Protein AF-A0AAE1GKS2-F1 (afdb_monomer_lite)

InterPro domains:
  IPR011010 DNA breaking-rejoining enzyme, catalytic core [SSF56349] (12-100)
  IPR013762 Integrase-like, catalytic domain superfamily [G3DSA:1.10.443.10] (2-102)

Sequence (140 aa):
MEISTPSAQSTPLLHTWRRREGLLRDHLFYNSRSGNPLFPRSIARLLCRVIENGDPGHAPRAHSVRGVAASLAFLRTHSVERVRDLGVWASTSSFRTRYLFHSLSPTPCVAMGTPPPIPQGPRGRHMGGRGRPKRKGRVI

Organism: Petrolisthes cinctipes (NCBI:txid88211)

Radius of gyration: 27.06 Å; chains: 1; bounding box: 82×92×39 Å

Secondary structure (DSSP, 8-state):
------------TTSTTS--TT--TT-S-B-TTT-PBPPHHHHHHHHHHHHHHHSTT----HHHHHHHHHHHHHHHH--HHHHHHHTT-S-HHHHIIIIITTSSS------TTPPPPP--------------PPPP----

Structure (mmCIF, N/CA/C/O backbone):
data_AF-A0AAE1GKS2-F1
#
_entry.id   AF-A0AAE1GKS2-F1
#
loop_
_atom_site.group_PDB
_atom_site.id
_atom_site.type_symbol
_atom_site.label_atom_id
_atom_site.label_alt_id
_atom_site.label_comp_id
_atom_site.label_asym_id
_atom_site.label_entity_id
_atom_site.label_seq_id
_atom_site.pdbx_PDB_ins_code
_atom_site.Cartn_x
_atom_site.Cartn_y
_atom_site.Cartn_z
_atom_site.occupancy
_atom_site.B_iso_or_equiv
_atom_site.auth_seq_id
_atom_site.auth_comp_id
_atom_site.auth_asym_id
_atom_site.auth_atom_id
_atom_site.pdbx_PDB_model_num
ATOM 1 N N . MET A 1 1 ? 0.940 -53.480 -0.145 1.00 57.91 1 MET A N 1
ATOM 2 C CA . MET A 1 1 ? 0.857 -52.338 -1.080 1.00 57.91 1 MET A CA 1
ATOM 3 C C . MET A 1 1 ? 0.923 -51.075 -0.244 1.00 57.91 1 MET A C 1
ATOM 5 O O . MET A 1 1 ? -0.080 -50.691 0.337 1.00 57.91 1 MET A O 1
ATOM 9 N N . GLU A 1 2 ? 2.116 -50.509 -0.087 1.00 49.53 2 GLU A N 1
ATOM 10 C CA . GLU A 1 2 ? 2.313 -49.252 0.639 1.00 49.53 2 GLU A CA 1
ATOM 11 C C . GLU A 1 2 ? 2.160 -48.087 -0.338 1.00 49.53 2 GLU A C 1
ATOM 13 O O . GLU A 1 2 ? 2.802 -48.052 -1.387 1.00 49.53 2 GLU A O 1
ATOM 18 N N . ILE A 1 3 ? 1.262 -47.159 -0.017 1.00 67.56 3 ILE A N 1
ATOM 19 C CA . ILE A 1 3 ? 1.005 -45.966 -0.820 1.00 67.56 3 ILE A CA 1
ATOM 20 C C . ILE A 1 3 ? 1.936 -44.875 -0.287 1.00 67.56 3 ILE A C 1
ATOM 22 O O . ILE A 1 3 ? 1.645 -44.245 0.727 1.00 67.56 3 ILE A O 1
ATOM 26 N N . SER A 1 4 ? 3.081 -44.678 -0.942 1.00 63.19 4 SER A N 1
ATOM 27 C CA . SER A 1 4 ? 3.986 -43.567 -0.637 1.00 63.19 4 SER A CA 1
ATOM 28 C C . SER A 1 4 ? 3.366 -42.243 -1.084 1.00 63.19 4 SER A C 1
ATOM 30 O O . SER A 1 4 ? 3.233 -41.970 -2.276 1.00 63.19 4 SER A O 1
ATOM 32 N N . THR A 1 5 ? 3.000 -41.401 -0.123 1.00 66.31 5 THR A N 1
ATOM 33 C CA . THR A 1 5 ? 2.555 -40.027 -0.365 1.00 66.31 5 THR A CA 1
ATOM 34 C C . THR A 1 5 ? 3.760 -39.146 -0.720 1.00 66.31 5 THR A C 1
ATOM 36 O O . THR A 1 5 ? 4.710 -39.078 0.065 1.00 66.31 5 THR A O 1
ATOM 39 N N . PRO A 1 6 ? 3.766 -38.444 -1.869 1.00 65.56 6 PRO A N 1
ATOM 40 C CA . PRO A 1 6 ? 4.855 -37.538 -2.208 1.00 65.56 6 PRO A CA 1
ATOM 41 C C . PRO A 1 6 ? 4.840 -36.316 -1.280 1.00 65.56 6 PRO A C 1
ATOM 43 O O . PRO A 1 6 ? 3.864 -35.569 -1.210 1.00 65.56 6 PRO A O 1
ATOM 46 N N . SER A 1 7 ? 5.949 -36.123 -0.566 1.00 70.06 7 SER A N 1
ATOM 47 C CA . SER A 1 7 ? 6.215 -34.947 0.262 1.00 70.06 7 SER A CA 1
ATOM 48 C C . SER A 1 7 ? 6.281 -33.698 -0.621 1.00 70.06 7 SER A C 1
ATOM 50 O O . SER A 1 7 ? 7.191 -33.542 -1.439 1.00 70.06 7 SER A O 1
ATOM 52 N N . ALA A 1 8 ? 5.286 -32.821 -0.480 1.00 64.44 8 ALA A N 1
ATOM 53 C CA . ALA A 1 8 ? 5.222 -31.541 -1.167 1.00 64.44 8 ALA A CA 1
ATOM 54 C C . ALA A 1 8 ? 6.319 -30.616 -0.622 1.00 64.44 8 ALA A C 1
ATOM 56 O O . ALA A 1 8 ? 6.140 -29.923 0.379 1.00 64.44 8 ALA A O 1
ATOM 57 N N . GLN A 1 9 ? 7.475 -30.611 -1.285 1.00 60.50 9 GLN A N 1
ATOM 58 C CA . GLN A 1 9 ? 8.527 -29.639 -1.021 1.00 60.50 9 GLN A CA 1
ATOM 59 C C . GLN A 1 9 ? 8.025 -28.261 -1.458 1.00 60.50 9 GLN A C 1
ATOM 61 O O . GLN A 1 9 ? 8.015 -27.917 -2.639 1.00 60.50 9 GLN A O 1
ATOM 66 N N . SER A 1 10 ? 7.563 -27.475 -0.489 1.00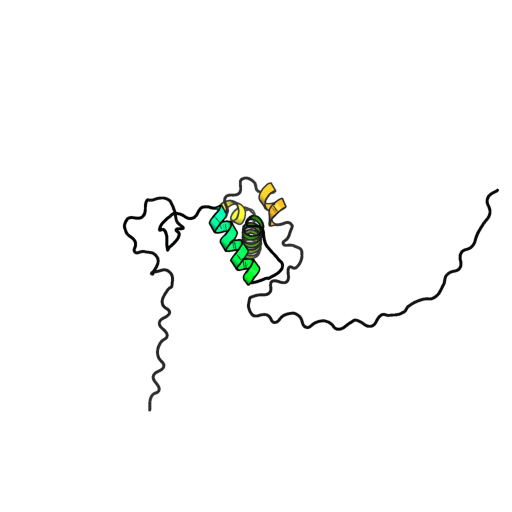 57.25 10 SER A N 1
ATOM 67 C CA . SER A 1 10 ? 7.192 -26.080 -0.678 1.00 57.25 10 SER A CA 1
ATOM 68 C C . SER A 1 10 ? 8.432 -25.289 -1.091 1.00 57.25 10 SER A C 1
ATOM 70 O O . SER A 1 10 ? 9.264 -24.947 -0.252 1.00 57.25 10 SER A O 1
ATOM 72 N N . THR A 1 11 ? 8.580 -25.001 -2.382 1.00 58.12 11 THR A N 1
ATOM 73 C CA . THR A 1 11 ? 9.630 -24.105 -2.875 1.00 58.12 11 THR A CA 1
ATOM 74 C C . THR A 1 11 ? 9.406 -22.693 -2.324 1.00 58.12 11 THR A C 1
ATOM 76 O O . THR A 1 11 ? 8.378 -22.081 -2.630 1.00 58.12 11 THR A O 1
ATOM 79 N N . PRO A 1 12 ? 10.342 -22.130 -1.539 1.00 56.31 12 PRO A N 1
ATOM 80 C CA . PRO A 1 12 ? 10.220 -20.765 -1.055 1.00 56.31 12 PRO A CA 1
ATOM 81 C C . PRO A 1 12 ? 10.429 -19.786 -2.219 1.00 56.31 12 PRO A C 1
ATOM 83 O O . PRO A 1 12 ? 11.539 -19.616 -2.724 1.00 56.31 12 PRO A O 1
ATOM 86 N N . LEU A 1 13 ? 9.355 -19.093 -2.612 1.00 57.75 13 LEU A N 1
ATOM 87 C CA . LEU A 1 13 ? 9.304 -18.078 -3.683 1.00 57.75 13 LEU A CA 1
ATOM 88 C C . LEU A 1 13 ? 10.252 -16.871 -3.482 1.00 57.75 13 LEU A C 1
ATOM 90 O O . LEU A 1 13 ? 10.301 -15.969 -4.315 1.00 57.75 13 LEU A O 1
ATOM 94 N N . LEU A 1 14 ? 11.016 -16.837 -2.389 1.00 52.62 14 LEU A N 1
ATOM 95 C CA . LEU A 1 14 ? 11.952 -15.765 -2.052 1.00 52.62 14 LEU A CA 1
ATOM 96 C C . LEU A 1 14 ? 13.357 -15.942 -2.656 1.00 52.62 14 LEU A C 1
ATOM 98 O O . LEU A 1 14 ? 14.114 -14.974 -2.692 1.00 52.62 14 LEU A O 1
ATOM 102 N N . HIS A 1 15 ? 13.721 -17.126 -3.165 1.00 48.50 15 HIS A N 1
ATOM 103 C CA . HIS A 1 15 ? 15.088 -17.379 -3.652 1.00 48.50 15 HIS A CA 1
ATOM 104 C C . HIS A 1 15 ? 15.324 -17.094 -5.144 1.00 48.50 15 HIS A C 1
ATOM 106 O O . HIS A 1 15 ? 16.477 -16.983 -5.558 1.00 48.50 15 HIS A O 1
ATOM 112 N N . THR A 1 16 ? 14.283 -16.901 -5.958 1.00 51.44 16 THR A N 1
ATOM 113 C CA . THR A 1 16 ? 14.444 -16.656 -7.406 1.00 51.44 16 THR A CA 1
ATOM 114 C C . THR A 1 16 ? 14.769 -15.204 -7.769 1.00 51.44 16 THR A C 1
ATOM 116 O O . THR A 1 16 ? 15.138 -14.928 -8.907 1.00 51.44 16 THR A O 1
ATOM 119 N N . TRP A 1 17 ? 14.713 -14.270 -6.816 1.00 54.16 17 TRP A N 1
ATOM 120 C CA . TRP A 1 17 ? 14.989 -12.848 -7.073 1.00 54.16 17 TRP A CA 1
ATOM 121 C C . TRP A 1 17 ? 16.452 -12.440 -6.849 1.00 54.16 17 TRP A C 1
ATOM 123 O O . TRP A 1 17 ? 16.842 -11.330 -7.205 1.00 54.16 17 TRP A O 1
ATOM 133 N N . ARG A 1 18 ? 17.290 -13.323 -6.288 1.00 54.47 18 ARG A N 1
ATOM 134 C CA . ARG A 1 18 ? 18.666 -13.005 -5.865 1.00 54.47 18 ARG A CA 1
ATOM 135 C C . ARG A 1 18 ? 19.735 -13.581 -6.803 1.00 54.47 18 ARG A C 1
ATOM 137 O O . ARG A 1 18 ? 20.677 -14.221 -6.348 1.00 54.47 18 ARG A O 1
ATOM 144 N N . ARG A 1 19 ? 19.603 -13.384 -8.119 1.00 52.69 19 ARG A N 1
ATOM 145 C CA . ARG A 1 19 ? 20.707 -13.673 -9.055 1.00 52.69 19 ARG A CA 1
ATOM 146 C C . ARG A 1 19 ? 20.643 -12.829 -10.332 1.00 52.69 19 ARG A C 1
ATOM 148 O O . ARG A 1 19 ? 20.408 -13.332 -11.423 1.00 52.69 19 ARG A O 1
ATOM 155 N N . ARG A 1 20 ? 20.856 -11.520 -10.186 1.00 55.12 20 ARG A N 1
ATOM 156 C CA . ARG A 1 20 ? 21.417 -10.665 -11.246 1.00 55.12 20 ARG A CA 1
ATOM 157 C C . ARG A 1 20 ? 22.502 -9.805 -10.612 1.00 55.12 20 ARG A C 1
ATOM 159 O O . ARG A 1 20 ? 22.244 -8.713 -10.116 1.00 55.12 20 ARG A O 1
ATOM 166 N N . GLU A 1 21 ? 23.696 -10.376 -10.544 1.00 54.84 21 GLU A N 1
ATOM 167 C CA . GLU A 1 21 ? 24.913 -9.673 -10.154 1.00 54.84 21 GLU A CA 1
ATOM 168 C C . GLU A 1 21 ? 25.175 -8.570 -11.189 1.00 54.84 21 GLU A C 1
ATOM 170 O O . GLU A 1 21 ? 25.273 -8.848 -12.381 1.00 54.84 21 GLU A O 1
ATOM 175 N N . GLY A 1 22 ? 25.195 -7.312 -10.740 1.00 54.78 22 GLY A N 1
ATOM 176 C CA . GLY A 1 22 ? 25.552 -6.155 -11.572 1.00 54.78 22 GLY A CA 1
ATOM 177 C C . GLY A 1 22 ? 24.513 -5.033 -11.679 1.00 54.78 22 GLY A C 1
ATOM 178 O O . GLY A 1 22 ? 24.799 -4.024 -12.317 1.00 54.78 22 GLY A O 1
ATOM 179 N N . LEU A 1 23 ? 23.327 -5.144 -11.067 1.00 55.00 23 LEU A N 1
ATOM 180 C CA . LEU A 1 23 ? 22.350 -4.046 -11.094 1.00 55.00 23 LEU A CA 1
ATOM 181 C C . LEU A 1 23 ? 22.785 -2.901 -10.172 1.00 55.00 23 LEU A C 1
ATOM 183 O O . LEU A 1 23 ? 22.982 -3.096 -8.972 1.00 55.00 23 LEU A O 1
ATOM 187 N N . LEU A 1 24 ? 22.944 -1.719 -10.777 1.00 54.88 24 LEU A N 1
ATOM 188 C CA . LEU A 1 24 ? 23.268 -0.454 -10.127 1.00 54.88 24 LEU A CA 1
ATOM 189 C C . LEU A 1 24 ? 22.507 -0.299 -8.809 1.00 54.88 24 LEU A C 1
ATOM 191 O O . LEU A 1 24 ? 21.276 -0.338 -8.762 1.00 54.88 24 LEU A O 1
ATOM 195 N N . ARG A 1 25 ? 23.316 -0.150 -7.763 1.00 61.25 25 ARG A N 1
ATOM 196 C CA . ARG A 1 25 ? 22.958 -0.020 -6.357 1.00 61.25 25 ARG A CA 1
ATOM 197 C C . ARG A 1 25 ? 21.921 1.100 -6.193 1.00 61.25 25 ARG A C 1
ATOM 199 O O . ARG A 1 25 ? 22.060 2.140 -6.823 1.00 61.25 25 ARG A O 1
ATOM 206 N N . ASP A 1 26 ? 20.901 0.828 -5.376 1.00 74.69 26 ASP A N 1
ATOM 207 C CA . ASP A 1 26 ? 19.947 1.774 -4.750 1.00 74.69 26 ASP A CA 1
ATOM 208 C C . ASP A 1 26 ? 18.472 1.667 -5.178 1.00 74.69 26 ASP A C 1
ATOM 210 O O . ASP A 1 26 ? 17.609 2.311 -4.574 1.00 74.69 26 ASP A O 1
ATOM 214 N N . HIS A 1 27 ? 18.114 0.795 -6.127 1.00 74.19 27 HIS A N 1
ATOM 215 C CA . HIS A 1 27 ? 16.705 0.538 -6.451 1.00 74.19 27 HIS A CA 1
ATOM 216 C C . HIS A 1 27 ? 16.298 -0.911 -6.167 1.00 74.19 27 HIS A C 1
ATOM 218 O O . HIS A 1 27 ? 16.978 -1.855 -6.538 1.00 74.19 27 HIS A O 1
ATOM 224 N N . LEU A 1 28 ? 15.166 -1.097 -5.481 1.00 81.94 28 LEU A N 1
ATOM 225 C CA . LEU A 1 28 ? 14.642 -2.427 -5.137 1.00 81.94 28 LEU A CA 1
ATOM 226 C C . LEU A 1 28 ? 13.715 -2.996 -6.226 1.00 81.94 28 LEU A C 1
ATOM 228 O O . LEU A 1 28 ? 13.541 -4.206 -6.332 1.00 81.94 28 LEU A O 1
ATOM 232 N N . PHE A 1 29 ? 13.107 -2.125 -7.035 1.00 86.38 29 PHE A N 1
ATOM 233 C CA . PHE A 1 29 ? 12.075 -2.491 -8.003 1.00 86.38 29 PHE A CA 1
ATOM 234 C C . PHE A 1 29 ? 12.502 -2.123 -9.423 1.00 86.38 29 PHE A C 1
ATOM 236 O O . PHE A 1 29 ? 12.761 -0.953 -9.705 1.00 86.38 29 PHE A O 1
ATOM 243 N N . TYR A 1 30 ? 12.496 -3.102 -10.330 1.00 89.44 30 TYR A N 1
ATOM 244 C CA . TYR A 1 30 ? 12.865 -2.926 -11.737 1.00 89.44 30 TYR A CA 1
ATOM 245 C C . TYR A 1 30 ? 11.806 -3.508 -12.669 1.00 89.44 30 TYR A C 1
ATOM 247 O O . TYR A 1 30 ? 11.101 -4.464 -12.341 1.00 89.44 30 TYR A O 1
ATOM 255 N N . ASN A 1 31 ? 11.707 -2.937 -13.864 1.00 88.25 31 ASN A N 1
ATOM 256 C CA . ASN A 1 31 ? 10.949 -3.517 -14.958 1.00 88.25 31 ASN A CA 1
ATOM 257 C C . ASN A 1 31 ? 11.734 -4.704 -15.535 1.00 88.25 31 ASN A C 1
ATOM 259 O O . ASN A 1 31 ? 12.860 -4.541 -15.995 1.00 88.25 31 ASN A O 1
ATOM 263 N N . SER A 1 32 ? 11.138 -5.895 -15.546 1.00 86.62 32 SER A N 1
ATOM 264 C CA . SER A 1 32 ? 11.817 -7.115 -16.001 1.00 86.62 32 SER A CA 1
ATOM 265 C C . SER A 1 32 ? 12.157 -7.126 -17.494 1.00 86.62 32 SER A C 1
ATOM 267 O O . SER A 1 32 ? 13.114 -7.796 -17.878 1.00 86.62 32 SER A O 1
ATOM 269 N N . ARG A 1 33 ? 11.397 -6.395 -18.323 1.00 89.25 33 ARG A N 1
ATOM 270 C CA . ARG A 1 33 ? 11.608 -6.311 -19.775 1.00 89.25 33 ARG A CA 1
ATOM 271 C C . ARG A 1 33 ? 12.688 -5.300 -20.135 1.00 89.25 33 ARG A C 1
ATOM 273 O O . ARG A 1 33 ? 13.553 -5.615 -20.936 1.00 89.25 33 ARG A O 1
ATOM 280 N N . SER A 1 34 ? 12.628 -4.096 -19.565 1.00 90.19 34 SER A N 1
ATOM 281 C CA . SER A 1 34 ? 13.575 -3.025 -19.904 1.00 90.19 34 SER A CA 1
ATOM 282 C C . SER A 1 34 ? 14.803 -2.962 -18.998 1.00 90.19 34 SER A C 1
ATOM 284 O O . SER A 1 34 ? 15.744 -2.254 -19.324 1.00 90.19 34 SER A O 1
ATOM 286 N N . GLY A 1 35 ? 14.794 -3.636 -17.843 1.00 87.81 35 GLY A N 1
ATOM 287 C CA . GLY A 1 35 ? 15.854 -3.538 -16.832 1.00 87.81 35 GLY A CA 1
ATOM 288 C C . GLY A 1 35 ? 15.875 -2.211 -16.062 1.00 87.81 35 GLY A C 1
ATOM 289 O O . GLY A 1 35 ? 16.636 -2.076 -15.110 1.00 87.81 35 GLY A O 1
ATOM 290 N N . ASN A 1 36 ? 15.026 -1.246 -16.427 1.00 89.56 36 ASN A N 1
ATOM 291 C CA . ASN A 1 36 ? 15.007 0.082 -15.814 1.00 89.56 36 ASN A CA 1
ATOM 292 C C . ASN A 1 36 ? 14.322 0.068 -14.437 1.00 89.56 36 ASN A C 1
ATOM 294 O O . ASN A 1 36 ? 13.354 -0.680 -14.247 1.00 89.56 36 ASN A O 1
ATOM 298 N N . PRO A 1 37 ? 14.758 0.915 -13.487 1.00 91.06 37 PRO A N 1
ATOM 299 C CA . PRO A 1 37 ? 14.103 1.039 -12.191 1.00 91.06 37 PRO A CA 1
ATOM 300 C C . PRO A 1 37 ? 12.658 1.523 -12.348 1.00 91.06 37 PRO A C 1
ATOM 302 O O . PRO A 1 37 ? 12.322 2.319 -13.230 1.00 91.06 37 PRO A O 1
ATOM 305 N N . LEU A 1 38 ? 11.773 1.033 -11.483 1.00 91.38 38 LEU A N 1
ATOM 306 C CA . LEU A 1 38 ? 10.390 1.485 -11.447 1.00 91.38 38 LEU A CA 1
ATOM 307 C C . LEU A 1 38 ? 10.281 2.793 -10.669 1.00 91.38 38 LEU A C 1
ATOM 309 O O . LEU A 1 38 ? 10.605 2.871 -9.487 1.00 91.38 38 LEU A O 1
ATOM 313 N N . PHE A 1 39 ? 9.722 3.810 -11.319 1.00 89.19 39 PHE A N 1
ATOM 314 C CA . PHE A 1 39 ? 9.388 5.063 -10.655 1.00 89.19 39 PHE A CA 1
ATOM 315 C C . PHE A 1 39 ? 8.243 4.874 -9.643 1.00 89.19 39 PHE A C 1
ATOM 317 O O . PHE A 1 39 ? 7.318 4.094 -9.907 1.00 89.19 39 PHE A O 1
ATOM 324 N N . PRO A 1 40 ? 8.200 5.663 -8.551 1.00 84.94 40 PRO A N 1
ATOM 325 C CA . PRO A 1 40 ? 7.120 5.608 -7.561 1.00 84.94 40 PRO A CA 1
ATOM 326 C C . PRO A 1 40 ? 5.715 5.709 -8.173 1.00 84.94 40 PRO A C 1
ATOM 328 O O . PRO A 1 40 ? 4.795 5.002 -7.764 1.00 84.94 40 PRO A O 1
ATOM 331 N N . ARG A 1 41 ? 5.548 6.536 -9.217 1.00 86.50 41 ARG A N 1
ATOM 332 C CA . ARG A 1 41 ? 4.274 6.679 -9.942 1.00 86.50 41 ARG A CA 1
ATOM 333 C C . ARG A 1 41 ? 3.851 5.389 -10.652 1.00 86.50 41 ARG A C 1
ATOM 335 O O . ARG A 1 41 ? 2.657 5.108 -10.720 1.00 86.50 41 ARG A O 1
ATOM 342 N N . SER A 1 42 ? 4.797 4.613 -11.174 1.00 89.25 42 SER A N 1
ATOM 343 C CA . SER A 1 42 ? 4.523 3.329 -11.831 1.00 89.25 42 SER A CA 1
ATOM 344 C C . SER A 1 42 ? 4.106 2.273 -10.814 1.00 89.25 42 SER A C 1
ATOM 346 O O . SER A 1 42 ? 3.111 1.587 -11.030 1.00 89.25 42 SER A O 1
ATOM 348 N N . ILE A 1 43 ? 4.802 2.207 -9.675 1.00 89.00 43 ILE A N 1
ATOM 349 C CA . ILE A 1 43 ? 4.461 1.303 -8.567 1.00 89.00 43 ILE A CA 1
ATOM 350 C C . ILE A 1 43 ? 3.056 1.617 -8.041 1.00 89.00 43 ILE A C 1
ATOM 352 O O . ILE A 1 43 ? 2.222 0.723 -7.933 1.00 89.00 43 ILE A O 1
ATOM 356 N N . ALA A 1 44 ? 2.757 2.896 -7.802 1.00 85.19 44 ALA A N 1
ATOM 357 C CA . ALA A 1 44 ? 1.434 3.345 -7.378 1.00 85.19 44 ALA A CA 1
ATOM 358 C C . ALA A 1 44 ? 0.326 2.892 -8.343 1.00 85.19 44 ALA A C 1
ATOM 360 O O . ALA A 1 44 ? -0.677 2.340 -7.905 1.00 85.19 44 ALA A O 1
ATOM 361 N N . ARG A 1 45 ? 0.518 3.070 -9.659 1.00 86.25 45 ARG A N 1
ATOM 362 C CA . ARG A 1 45 ? -0.457 2.611 -10.665 1.00 86.25 45 ARG A CA 1
ATOM 363 C C . ARG A 1 45 ? -0.630 1.094 -10.662 1.00 86.25 45 ARG A C 1
ATOM 365 O O . ARG A 1 45 ? -1.753 0.633 -10.829 1.00 86.25 45 ARG A O 1
ATOM 372 N N . LEU A 1 46 ? 0.454 0.332 -10.504 1.00 88.06 46 LEU A N 1
ATOM 373 C CA . LEU A 1 46 ? 0.386 -1.130 -10.435 1.00 88.06 46 LEU A CA 1
ATOM 374 C C . LEU A 1 46 ? -0.429 -1.583 -9.223 1.00 88.06 46 LEU A C 1
ATOM 376 O O . LEU A 1 46 ? -1.330 -2.397 -9.382 1.00 88.06 46 LEU A O 1
ATOM 380 N N . LEU A 1 47 ? -0.179 -0.999 -8.049 1.00 85.31 47 LEU A N 1
ATOM 381 C CA . LEU A 1 47 ? -0.953 -1.286 -6.840 1.00 85.31 47 LEU A CA 1
ATOM 382 C C . LEU A 1 47 ? -2.438 -0.952 -7.020 1.00 85.31 47 LEU A C 1
ATOM 384 O O . LEU A 1 47 ? -3.285 -1.778 -6.700 1.00 85.31 47 LEU A O 1
ATOM 388 N N . CYS A 1 48 ? -2.758 0.217 -7.582 1.00 84.25 48 CYS A N 1
ATOM 389 C CA . CYS A 1 48 ? -4.144 0.590 -7.869 1.00 84.25 48 CYS A CA 1
ATOM 390 C C . CYS A 1 48 ? -4.824 -0.414 -8.810 1.00 84.25 48 CYS A C 1
ATOM 392 O O . CYS A 1 48 ? -5.951 -0.805 -8.546 1.00 84.25 48 CYS A O 1
ATOM 394 N N . ARG A 1 49 ? -4.140 -0.869 -9.871 1.00 86.12 49 ARG A N 1
ATOM 395 C CA . ARG A 1 49 ? -4.685 -1.878 -10.798 1.00 86.12 49 ARG A CA 1
ATOM 396 C C . ARG A 1 49 ? -4.938 -3.219 -10.119 1.00 86.12 49 ARG A C 1
ATOM 398 O O . ARG A 1 49 ? -5.954 -3.840 -10.384 1.00 86.12 49 ARG A O 1
ATOM 405 N N . VAL A 1 50 ? -4.017 -3.671 -9.268 1.00 85.56 50 VAL A N 1
ATOM 406 C CA . VAL A 1 50 ? -4.187 -4.934 -8.533 1.00 85.56 50 VAL A CA 1
ATOM 407 C C . VAL A 1 50 ? -5.409 -4.865 -7.623 1.00 85.56 50 VAL A C 1
ATOM 409 O O . VAL A 1 50 ? -6.162 -5.830 -7.563 1.00 85.56 50 VAL A O 1
ATOM 412 N N . ILE A 1 51 ? -5.625 -3.732 -6.952 1.00 81.56 51 ILE A N 1
ATOM 413 C CA . ILE A 1 51 ? -6.782 -3.570 -6.069 1.00 81.56 51 ILE A CA 1
ATOM 414 C C . ILE A 1 51 ? -8.073 -3.451 -6.873 1.00 81.56 51 ILE A C 1
ATOM 416 O O . ILE A 1 51 ? -9.010 -4.163 -6.555 1.00 81.56 51 ILE A O 1
ATOM 420 N N . GLU A 1 52 ? -8.101 -2.658 -7.946 1.00 83.81 52 GLU A N 1
ATOM 421 C CA . GLU A 1 52 ? -9.265 -2.576 -8.844 1.00 83.81 52 GLU A CA 1
ATOM 422 C C . GLU A 1 52 ? -9.653 -3.954 -9.401 1.00 83.81 52 GLU A C 1
ATOM 424 O O . GLU A 1 52 ? -10.827 -4.277 -9.522 1.00 83.81 52 GLU A O 1
ATOM 429 N N . ASN A 1 53 ? -8.669 -4.805 -9.706 1.00 83.12 53 ASN A N 1
ATOM 430 C CA . ASN A 1 53 ? -8.939 -6.167 -10.158 1.00 83.12 53 ASN A CA 1
ATOM 431 C C . ASN A 1 53 ? -9.521 -7.066 -9.051 1.00 83.12 53 ASN A C 1
ATOM 433 O O . ASN A 1 53 ? -10.216 -8.027 -9.367 1.00 83.12 53 ASN A O 1
ATOM 437 N N . GLY A 1 54 ? -9.196 -6.806 -7.781 1.00 81.06 54 GLY A N 1
ATOM 438 C CA . GLY A 1 54 ? -9.708 -7.563 -6.633 1.00 81.06 54 GLY A CA 1
ATOM 439 C C . GLY A 1 54 ? -11.028 -7.027 -6.067 1.00 81.06 54 GLY A C 1
ATOM 440 O O . GLY A 1 54 ? -11.784 -7.794 -5.479 1.00 81.06 54 GLY A O 1
ATOM 441 N N . ASP A 1 55 ? -11.299 -5.735 -6.250 1.00 78.75 55 ASP A N 1
ATOM 442 C CA . ASP A 1 55 ? -12.488 -5.011 -5.790 1.00 78.75 55 ASP A CA 1
ATOM 443 C C . ASP A 1 55 ? -12.887 -3.952 -6.842 1.00 78.75 55 ASP A C 1
ATOM 445 O O . ASP A 1 55 ? -12.557 -2.765 -6.714 1.00 78.75 55 ASP A O 1
ATOM 449 N N . PRO A 1 56 ? -13.531 -4.381 -7.943 1.00 82.88 56 PRO A N 1
ATOM 450 C CA . PRO A 1 56 ? -13.889 -3.489 -9.038 1.00 82.88 56 PRO A CA 1
ATOM 451 C C . PRO A 1 56 ? -14.904 -2.432 -8.596 1.00 82.88 56 PRO A C 1
ATOM 453 O O . PRO A 1 56 ? -15.880 -2.722 -7.905 1.00 82.88 56 PRO A O 1
ATOM 456 N N . GLY A 1 57 ? -14.698 -1.191 -9.041 1.00 80.25 57 GLY A N 1
ATOM 457 C CA . GLY A 1 57 ? -15.533 -0.042 -8.683 1.00 80.25 57 GLY A CA 1
ATOM 458 C C . GLY A 1 57 ? -15.049 0.730 -7.453 1.00 80.25 57 GLY A C 1
ATOM 459 O O . GLY A 1 57 ? -15.527 1.840 -7.210 1.00 80.25 57 GLY A O 1
ATOM 460 N N . HIS A 1 58 ? -14.055 0.211 -6.730 1.00 71.38 58 HIS A N 1
ATOM 461 C CA . HIS A 1 58 ? -13.392 0.908 -5.634 1.00 71.38 58 HIS A CA 1
ATOM 462 C C . HIS A 1 58 ? -11.933 1.179 -5.987 1.00 71.38 58 HIS A C 1
ATOM 464 O O . HIS A 1 58 ? -11.038 0.534 -5.460 1.00 71.38 58 HIS A O 1
ATOM 470 N N . ALA A 1 59 ? -11.667 2.178 -6.833 1.00 60.69 59 ALA A N 1
ATOM 471 C CA . ALA A 1 59 ? -10.298 2.550 -7.186 1.00 60.69 59 ALA A CA 1
ATOM 472 C C . ALA A 1 59 ? -9.598 3.246 -5.999 1.00 60.69 59 ALA A C 1
ATOM 474 O O . ALA A 1 59 ? -9.835 4.440 -5.755 1.00 60.69 59 ALA A O 1
ATOM 475 N N . PRO A 1 60 ? -8.693 2.585 -5.248 1.00 68.19 60 PRO A N 1
ATOM 476 C CA . PRO A 1 60 ? -7.988 3.267 -4.179 1.00 68.19 60 PRO A CA 1
ATOM 477 C 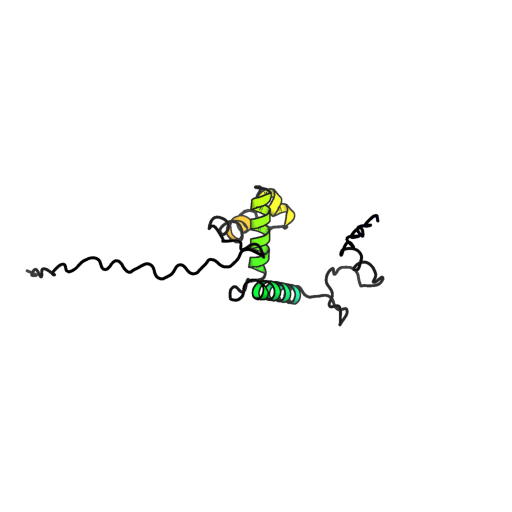C . PRO A 1 60 ? -6.965 4.227 -4.780 1.00 68.19 60 PRO A C 1
ATOM 479 O O . PRO A 1 60 ? -6.308 3.949 -5.786 1.00 68.19 60 PRO A O 1
ATOM 482 N N . ARG A 1 61 ? -6.715 5.344 -4.099 1.00 71.81 61 ARG A N 1
ATOM 483 C CA . ARG A 1 61 ? -5.486 6.109 -4.340 1.00 71.81 61 ARG A CA 1
ATOM 484 C C . ARG A 1 61 ? -4.334 5.338 -3.688 1.00 71.81 61 ARG A C 1
ATOM 486 O O . ARG A 1 61 ? -4.530 4.687 -2.668 1.00 71.81 61 ARG A O 1
ATOM 493 N N . ALA A 1 62 ? -3.105 5.454 -4.189 1.00 67.44 62 ALA A N 1
ATOM 494 C CA . ALA A 1 62 ? -1.946 4.814 -3.541 1.00 67.44 62 ALA A CA 1
ATOM 495 C C . ALA A 1 62 ? -1.800 5.197 -2.049 1.00 67.44 62 ALA A C 1
ATOM 497 O O . ALA A 1 62 ? -1.360 4.398 -1.226 1.00 67.44 62 ALA A O 1
ATOM 498 N N . HIS A 1 63 ? -2.241 6.406 -1.685 1.00 69.44 63 HIS A N 1
ATOM 499 C CA . HIS A 1 63 ? -2.333 6.850 -0.294 1.00 69.44 63 HIS A CA 1
ATOM 500 C C . HIS A 1 63 ? -3.322 6.019 0.540 1.00 69.44 63 HIS A C 1
ATOM 502 O O . HIS A 1 63 ? -3.043 5.725 1.699 1.00 69.44 63 HIS A O 1
ATOM 508 N N . SER A 1 64 ? -4.437 5.593 -0.060 1.00 76.31 64 SER A N 1
ATOM 509 C CA . SER A 1 64 ? -5.426 4.713 0.562 1.00 76.31 64 SER A CA 1
ATOM 510 C C . SER A 1 64 ? -4.823 3.346 0.883 1.00 76.31 64 SER A C 1
ATOM 512 O O . SER A 1 64 ? -5.070 2.826 1.962 1.00 76.31 64 SER A O 1
ATOM 514 N N . VAL A 1 65 ? -3.953 2.805 0.018 1.00 79.06 65 VAL A N 1
ATOM 515 C CA . VAL A 1 65 ? -3.259 1.523 0.267 1.00 79.06 65 VAL A CA 1
ATOM 516 C C . VAL A 1 65 ? -2.363 1.609 1.499 1.00 79.06 65 VAL A C 1
ATOM 518 O O . VAL A 1 65 ? -2.425 0.754 2.380 1.00 79.06 65 VAL A O 1
ATOM 521 N N . ARG A 1 66 ? -1.562 2.681 1.598 1.00 81.44 66 ARG A N 1
ATOM 522 C CA . ARG A 1 66 ? -0.738 2.940 2.789 1.00 81.44 66 ARG A CA 1
ATOM 523 C C . ARG A 1 66 ? -1.604 3.096 4.038 1.00 81.44 66 ARG A C 1
ATOM 525 O O . ARG A 1 66 ? -1.207 2.631 5.100 1.00 81.44 66 ARG A O 1
ATOM 532 N N . GLY A 1 67 ? -2.773 3.719 3.900 1.00 80.06 67 GLY A N 1
ATOM 533 C CA . GLY A 1 67 ? -3.733 3.857 4.986 1.00 80.06 67 GLY A CA 1
ATOM 534 C C . GLY A 1 67 ? -4.293 2.536 5.472 1.00 80.06 67 GLY A C 1
ATOM 535 O O . GLY A 1 67 ? -4.162 2.245 6.650 1.00 80.06 67 GLY A O 1
ATOM 536 N N . VAL A 1 68 ? -4.806 1.699 4.575 1.00 78.88 68 VAL A N 1
ATOM 537 C CA . VAL A 1 68 ? -5.317 0.367 4.926 1.00 78.88 68 VAL A CA 1
ATOM 538 C C . VAL A 1 68 ? -4.230 -0.479 5.593 1.00 78.88 68 VAL A C 1
ATOM 540 O O . VAL A 1 68 ? -4.480 -1.091 6.630 1.00 78.88 68 VAL A O 1
ATOM 543 N N . ALA A 1 69 ? -3.005 -0.471 5.056 1.00 82.31 69 ALA A N 1
ATOM 544 C CA . ALA A 1 69 ? -1.884 -1.196 5.652 1.00 82.31 69 ALA A CA 1
ATOM 545 C C . ALA A 1 69 ? -1.555 -0.693 7.070 1.00 82.31 69 ALA A C 1
ATOM 547 O O . ALA A 1 69 ? -1.333 -1.493 7.978 1.00 82.31 69 ALA A O 1
ATOM 548 N N . ALA A 1 70 ? -1.565 0.627 7.271 1.00 83.19 70 ALA A N 1
ATOM 549 C CA . ALA A 1 70 ? -1.366 1.258 8.570 1.00 83.19 70 ALA A CA 1
ATOM 550 C C . ALA A 1 70 ? -2.483 0.930 9.570 1.00 83.19 70 ALA A C 1
ATOM 552 O O . ALA A 1 70 ? -2.189 0.568 10.708 1.00 83.19 70 ALA A O 1
ATOM 553 N N . SER A 1 71 ? -3.748 1.022 9.152 1.00 80.69 71 SER A N 1
ATOM 554 C CA . SER A 1 71 ? -4.901 0.665 9.980 1.00 80.69 71 SER A CA 1
ATOM 555 C C . SER A 1 71 ? -4.835 -0.808 10.383 1.00 80.69 71 SER A C 1
ATOM 557 O O . SER A 1 71 ? -5.007 -1.130 11.553 1.00 80.69 71 SER A O 1
ATOM 559 N N . LEU A 1 72 ? -4.504 -1.705 9.448 1.00 82.06 72 LEU A N 1
ATOM 560 C CA . LEU A 1 72 ? -4.349 -3.133 9.727 1.00 82.06 72 LEU A CA 1
ATOM 561 C C . LEU A 1 72 ? -3.186 -3.413 10.687 1.00 82.06 72 LEU A C 1
ATOM 563 O O . LEU A 1 72 ? -3.320 -4.232 11.594 1.00 82.06 72 LEU A O 1
ATOM 567 N N . ALA A 1 73 ? -2.048 -2.737 10.512 1.00 82.56 73 ALA A N 1
ATOM 568 C CA . ALA A 1 73 ? -0.928 -2.843 11.440 1.00 82.56 73 ALA A CA 1
ATOM 569 C C . ALA A 1 73 ? -1.330 -2.377 12.846 1.00 82.56 73 ALA A C 1
ATOM 571 O O . ALA A 1 73 ? -1.028 -3.064 13.818 1.00 82.56 73 ALA A O 1
ATOM 572 N N . PHE A 1 74 ? -2.066 -1.266 12.950 1.00 83.88 74 PHE A N 1
ATOM 573 C CA . PHE A 1 74 ? -2.580 -0.765 14.222 1.00 83.88 74 PHE A CA 1
ATOM 574 C C . PHE A 1 74 ? -3.550 -1.750 14.880 1.00 83.88 74 PHE A C 1
ATOM 576 O O . PHE A 1 74 ? -3.411 -2.025 16.065 1.00 83.88 74 PHE A O 1
ATOM 583 N N . LEU A 1 75 ? -4.475 -2.341 14.119 1.00 80.62 75 LEU A N 1
ATOM 584 C CA . LEU A 1 75 ? -5.393 -3.362 14.636 1.00 80.62 75 LEU A CA 1
ATOM 585 C C . LEU A 1 75 ? -4.668 -4.609 15.164 1.00 80.62 75 LEU A C 1
ATOM 587 O O . LEU A 1 75 ? -5.211 -5.300 16.014 1.00 80.62 75 LEU A O 1
ATOM 591 N N . ARG A 1 76 ? -3.457 -4.906 14.677 1.00 81.81 76 ARG A N 1
ATOM 592 C CA . ARG A 1 76 ? -2.647 -6.046 15.139 1.00 81.81 76 ARG A CA 1
ATOM 593 C C . ARG A 1 76 ? -1.775 -5.723 16.346 1.00 81.81 76 ARG A C 1
ATOM 595 O O . ARG A 1 76 ? -1.543 -6.594 17.173 1.00 81.81 76 ARG A O 1
ATOM 602 N N . THR A 1 77 ? -1.222 -4.514 16.411 1.00 86.25 77 THR A N 1
ATOM 603 C CA . THR A 1 77 ? -0.262 -4.137 17.461 1.00 86.25 77 THR A CA 1
ATOM 604 C C . THR A 1 77 ? -0.891 -3.354 18.604 1.00 86.25 77 THR A C 1
ATOM 606 O O . THR A 1 77 ? -0.266 -3.231 19.652 1.00 86.25 77 THR A O 1
ATOM 609 N N . HIS A 1 78 ? -2.072 -2.771 18.386 1.00 81.31 78 HIS A N 1
ATOM 610 C CA . HIS A 1 78 ? -2.749 -1.831 19.281 1.00 81.31 78 HIS A CA 1
ATOM 611 C C . HIS A 1 78 ? -1.873 -0.651 19.752 1.00 81.31 78 HIS A C 1
ATOM 613 O O . HIS A 1 78 ? -2.181 -0.014 20.755 1.00 81.31 78 HIS A O 1
ATOM 619 N N . SER A 1 79 ? -0.799 -0.313 19.023 1.00 86.75 79 SER A N 1
ATOM 620 C CA . SER A 1 79 ? 0.111 0.790 19.364 1.00 86.75 79 SER A CA 1
ATOM 621 C C . SER A 1 79 ? 0.296 1.740 18.186 1.00 86.75 79 SER A C 1
ATOM 623 O O . SER A 1 79 ? 0.824 1.374 17.132 1.00 86.75 79 SER A O 1
ATOM 625 N N . VAL A 1 80 ? -0.120 2.990 18.392 1.00 86.06 80 VAL A N 1
ATOM 626 C CA . VAL A 1 80 ? 0.014 4.085 17.422 1.00 86.06 80 VAL A CA 1
ATOM 627 C C . VAL A 1 80 ? 1.485 4.435 17.219 1.00 86.06 80 VAL A C 1
ATOM 629 O O . VAL A 1 80 ? 1.917 4.660 16.092 1.00 86.06 80 VAL A O 1
ATOM 632 N N . GLU A 1 81 ? 2.249 4.460 18.305 1.00 88.50 81 GLU A N 1
ATOM 633 C CA . GLU A 1 81 ? 3.662 4.826 18.361 1.00 88.50 81 GLU A CA 1
ATOM 634 C C . GLU A 1 81 ? 4.484 3.829 17.549 1.00 88.50 81 GLU A C 1
ATOM 636 O O . GLU A 1 81 ? 5.222 4.220 16.648 1.00 88.50 81 GLU A O 1
ATOM 641 N N . ARG A 1 82 ? 4.249 2.528 17.762 1.00 85.38 82 ARG A N 1
ATOM 642 C CA . ARG A 1 82 ? 4.936 1.472 17.018 1.00 85.38 82 ARG A CA 1
ATOM 643 C C . ARG A 1 82 ? 4.635 1.526 15.526 1.00 85.38 82 ARG A C 1
ATOM 645 O O . ARG A 1 82 ? 5.544 1.354 14.718 1.00 85.38 82 ARG A O 1
ATOM 652 N N . VAL A 1 83 ? 3.376 1.750 15.138 1.00 85.38 83 VAL A N 1
ATOM 653 C CA . VAL A 1 83 ? 3.042 1.892 13.714 1.00 85.38 83 VAL A CA 1
ATOM 654 C C . VAL A 1 83 ? 3.717 3.141 13.151 1.00 85.38 83 VAL A C 1
ATOM 656 O O . VAL A 1 83 ? 4.392 3.035 12.132 1.00 85.38 83 VAL A O 1
ATOM 659 N N . ARG A 1 84 ? 3.627 4.289 13.836 1.00 86.38 84 ARG A N 1
ATOM 660 C CA . ARG A 1 84 ? 4.269 5.549 13.428 1.00 86.38 84 ARG A CA 1
ATOM 661 C C . ARG A 1 84 ? 5.768 5.379 13.166 1.00 86.38 84 ARG A C 1
ATOM 663 O O . ARG A 1 84 ? 6.254 5.856 12.141 1.00 86.38 84 ARG A O 1
ATOM 670 N N . ASP A 1 85 ? 6.472 4.713 14.073 1.00 84.62 85 ASP A N 1
ATOM 671 C CA . ASP A 1 85 ? 7.920 4.528 13.982 1.00 84.62 85 ASP A CA 1
ATOM 672 C C . ASP A 1 85 ? 8.283 3.627 12.795 1.00 84.62 85 ASP A C 1
ATOM 674 O O . ASP A 1 85 ? 9.178 3.951 12.017 1.00 84.62 85 ASP A O 1
ATOM 678 N N . LEU A 1 86 ? 7.519 2.552 12.573 1.00 84.94 86 LEU A N 1
ATOM 679 C CA . LEU A 1 86 ? 7.757 1.618 11.469 1.00 84.94 86 LEU A CA 1
ATOM 680 C C . LEU A 1 86 ? 7.481 2.212 10.087 1.00 84.94 86 LEU A C 1
ATOM 682 O O . LEU A 1 86 ? 8.196 1.908 9.136 1.00 84.94 86 LEU A O 1
ATOM 686 N N . GLY A 1 87 ? 6.440 3.031 9.938 1.00 84.00 87 GLY A N 1
ATOM 687 C CA . GLY A 1 87 ? 6.142 3.650 8.643 1.00 84.00 87 GLY A CA 1
ATOM 688 C C . GLY A 1 87 ? 6.649 5.076 8.503 1.00 84.00 87 GLY A C 1
ATOM 689 O O . GLY A 1 87 ? 6.209 5.760 7.577 1.00 84.00 87 GLY A O 1
ATOM 690 N N . VAL A 1 88 ? 7.565 5.506 9.376 1.00 85.62 88 VAL A N 1
ATOM 691 C CA . VAL A 1 88 ? 8.360 6.734 9.229 1.00 85.62 88 VAL A CA 1
ATOM 692 C C . VAL A 1 88 ? 7.469 7.962 8.996 1.00 85.62 88 VAL A C 1
ATOM 694 O O . VAL A 1 88 ? 7.612 8.712 8.027 1.00 85.62 88 VAL A O 1
ATOM 697 N N . TRP A 1 89 ? 6.456 8.133 9.847 1.00 84.25 89 TRP A N 1
ATOM 698 C CA . TRP A 1 89 ? 5.554 9.282 9.763 1.00 84.25 89 TRP A CA 1
ATOM 699 C C . TRP A 1 89 ? 6.145 10.501 10.472 1.00 84.25 89 TRP A C 1
ATOM 701 O O . TRP A 1 89 ? 6.565 10.415 11.620 1.00 84.25 89 TRP A O 1
ATOM 711 N N . ALA A 1 90 ? 6.086 11.661 9.811 1.00 84.06 90 ALA A N 1
ATOM 712 C CA . ALA A 1 90 ? 6.617 12.915 10.349 1.00 84.06 90 ALA A CA 1
ATOM 713 C C . ALA A 1 90 ? 5.906 13.392 11.630 1.00 84.06 90 ALA A C 1
ATOM 715 O O . ALA A 1 90 ? 6.508 14.082 12.445 1.00 84.06 90 ALA A O 1
ATOM 716 N N . SER A 1 91 ? 4.626 13.048 11.826 1.00 86.31 91 SER A N 1
ATOM 717 C CA . SER A 1 91 ? 3.924 13.351 13.076 1.00 86.31 91 SER A CA 1
ATOM 718 C C . SER A 1 91 ? 2.820 12.349 13.406 1.00 86.31 91 SER A C 1
ATOM 720 O O . SER A 1 91 ? 2.113 11.852 12.523 1.00 86.31 91 SER A O 1
ATOM 722 N N . THR A 1 92 ? 2.631 12.100 14.706 1.00 84.88 92 THR A N 1
ATOM 723 C CA . THR A 1 92 ? 1.548 11.256 15.236 1.00 84.88 92 THR A CA 1
ATOM 724 C C . THR A 1 92 ? 0.172 11.816 14.869 1.00 84.88 92 THR A C 1
ATOM 726 O O . THR A 1 92 ? -0.731 11.058 14.522 1.00 84.88 92 THR A O 1
ATOM 729 N N . SER A 1 93 ? 0.006 13.142 14.882 1.00 85.50 93 SER A N 1
ATOM 730 C CA . SER A 1 93 ? -1.260 13.794 14.523 1.00 85.50 93 SER A CA 1
ATOM 731 C C . SER A 1 93 ? -1.636 13.531 13.065 1.00 85.50 93 SER A C 1
ATOM 733 O O . SER A 1 93 ? -2.758 13.117 12.789 1.00 85.50 93 SER A O 1
ATOM 735 N N . SER A 1 94 ? -0.681 13.660 12.133 1.00 79.31 94 SER A N 1
ATOM 736 C CA . SER A 1 94 ? -0.921 13.340 10.717 1.00 79.31 94 SER A CA 1
ATOM 737 C C . SER A 1 94 ? -1.310 11.880 10.528 1.00 79.31 94 SER A C 1
ATOM 739 O O . SER A 1 94 ? -2.150 11.570 9.686 1.00 79.31 94 SER A O 1
ATOM 741 N N . PHE A 1 95 ? -0.703 10.988 11.314 1.00 80.50 95 PHE A N 1
ATOM 742 C CA . PHE A 1 95 ? -1.031 9.574 11.283 1.00 80.50 95 PHE A CA 1
ATOM 743 C C . PHE A 1 95 ? -2.475 9.310 11.739 1.00 80.50 95 PHE A C 1
ATOM 745 O O . PHE A 1 95 ? -3.257 8.705 11.005 1.00 80.50 95 PHE A O 1
ATOM 752 N N . ARG A 1 96 ? -2.851 9.827 12.915 1.00 83.94 96 ARG A N 1
ATOM 753 C CA . ARG A 1 96 ? -4.194 9.656 13.488 1.00 83.94 96 ARG A CA 1
ATOM 754 C C . ARG A 1 96 ? -5.280 10.192 12.557 1.00 83.94 96 ARG A C 1
ATOM 756 O O . ARG A 1 96 ? -6.192 9.448 12.202 1.00 83.94 96 ARG A O 1
ATOM 763 N N . THR A 1 97 ? -5.147 11.441 12.106 1.00 82.38 97 THR A N 1
ATOM 764 C CA . THR A 1 97 ? -6.169 12.107 11.285 1.00 82.38 97 THR A CA 1
ATOM 765 C C . THR A 1 97 ? -6.350 11.445 9.922 1.00 82.38 97 THR A C 1
ATOM 767 O O . THR A 1 97 ? -7.470 11.359 9.434 1.00 82.38 97 THR A O 1
ATOM 770 N N . ARG A 1 98 ? -5.268 10.970 9.291 1.00 76.69 98 ARG A N 1
ATOM 771 C CA . ARG A 1 98 ? -5.340 10.442 7.918 1.00 76.69 98 ARG A CA 1
ATOM 772 C C . ARG A 1 98 ? -5.592 8.940 7.836 1.00 76.69 98 ARG A C 1
ATOM 774 O O . ARG A 1 98 ? -6.062 8.486 6.799 1.00 76.69 98 ARG A O 1
ATOM 781 N N . TYR A 1 99 ? -5.259 8.173 8.876 1.00 75.12 99 TYR A N 1
ATOM 782 C CA . TYR A 1 99 ? -5.205 6.710 8.763 1.00 75.12 99 TYR A CA 1
ATOM 783 C C . TYR A 1 99 ? -5.917 5.936 9.877 1.00 75.12 99 TYR A C 1
ATOM 785 O O . TYR A 1 99 ? -6.230 4.768 9.670 1.00 75.12 99 TYR A O 1
ATOM 793 N N . LEU A 1 100 ? -6.216 6.546 11.029 1.00 74.00 100 LEU A N 1
ATOM 794 C CA . LEU A 1 100 ? -7.013 5.880 12.074 1.00 74.00 100 LEU A CA 1
ATOM 795 C C . LEU A 1 100 ? -8.488 6.286 12.063 1.00 74.00 100 LEU A C 1
ATOM 797 O O . LEU A 1 100 ? -9.322 5.558 12.589 1.00 74.00 100 LEU A O 1
ATOM 801 N N . PHE A 1 101 ? -8.842 7.410 11.436 1.00 64.81 101 PHE A N 1
ATOM 802 C CA . PHE A 1 101 ? -10.228 7.888 11.431 1.00 64.81 101 PHE A CA 1
ATOM 803 C C . PHE A 1 101 ? -11.201 6.926 10.716 1.00 64.81 101 PHE A C 1
ATOM 805 O O . PHE A 1 101 ? -12.375 6.855 11.062 1.00 64.81 101 PHE A O 1
ATOM 812 N N . HIS A 1 102 ? -10.708 6.137 9.757 1.00 58.75 102 HIS A N 1
ATOM 813 C CA . HIS A 1 102 ? -11.528 5.226 8.951 1.00 58.75 102 HIS A CA 1
ATOM 814 C C . HIS A 1 102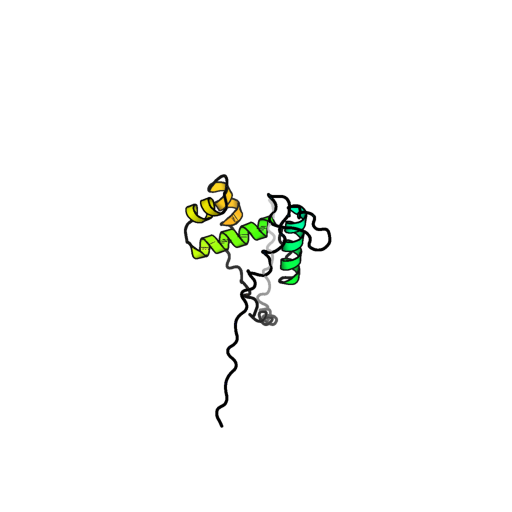 ? -11.653 3.803 9.520 1.00 58.75 102 HIS A C 1
ATOM 816 O O . HIS A 1 102 ? -12.449 3.022 9.009 1.00 58.75 102 HIS A O 1
ATOM 822 N N . SER A 1 103 ? -10.904 3.440 10.570 1.00 54.50 103 SER A N 1
ATOM 823 C CA . SER A 1 103 ? -10.900 2.063 11.095 1.00 54.50 103 SER A CA 1
ATOM 824 C C . SER A 1 103 ? -12.021 1.763 12.093 1.00 54.50 103 SER A C 1
ATOM 826 O O . SER A 1 103 ? -12.135 0.627 12.542 1.00 54.50 103 SER A O 1
ATOM 828 N N . LEU A 1 104 ? -12.821 2.764 12.477 1.00 55.59 104 LEU A N 1
ATOM 829 C CA . LEU A 1 104 ? -13.918 2.596 13.440 1.00 55.59 104 LEU A CA 1
ATOM 830 C C . LEU A 1 104 ? -15.261 2.284 12.773 1.00 55.59 104 LEU A C 1
ATOM 832 O O . LEU A 1 104 ? -16.143 1.724 13.417 1.00 55.59 104 LEU A O 1
ATOM 836 N N . SER A 1 105 ? -15.423 2.604 11.487 1.00 55.28 105 SER A N 1
ATOM 837 C CA . SER A 1 105 ? -16.532 2.057 10.712 1.00 55.28 105 SER A CA 1
ATOM 838 C C . SER A 1 105 ? -16.203 0.600 10.384 1.00 55.28 105 SER A C 1
ATOM 840 O O . SER A 1 105 ? -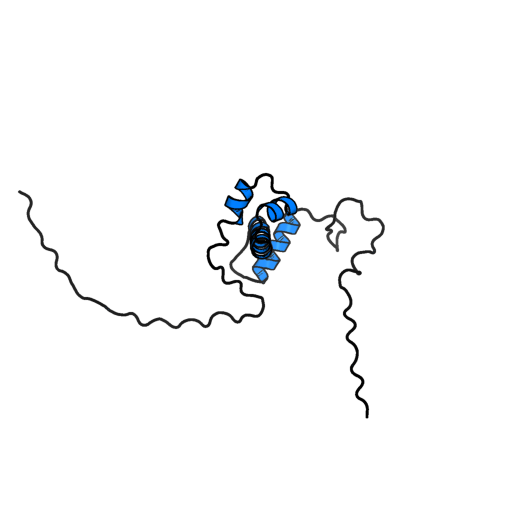15.157 0.370 9.766 1.00 55.28 105 SER A O 1
ATOM 842 N N . PRO A 1 106 ? -17.046 -0.379 10.766 1.00 54.16 106 PRO A N 1
ATOM 843 C CA . PRO A 1 106 ? -16.851 -1.769 10.381 1.00 54.16 106 PRO A CA 1
ATOM 844 C C . PRO A 1 106 ? -16.791 -1.835 8.858 1.00 54.16 106 PRO A C 1
ATOM 846 O O . PRO A 1 106 ? -17.797 -1.696 8.166 1.00 54.16 106 PRO A O 1
ATOM 849 N N . THR A 1 107 ? -15.578 -1.974 8.334 1.00 53.56 107 THR A N 1
ATOM 850 C CA . THR A 1 107 ? -15.371 -2.190 6.911 1.00 53.56 107 THR A CA 1
ATOM 851 C C . THR A 1 107 ? -15.541 -3.689 6.733 1.00 53.56 107 THR A C 1
ATOM 853 O O . THR A 1 107 ? -14.795 -4.430 7.379 1.00 53.56 107 THR A O 1
ATOM 856 N N . PRO A 1 108 ? -16.520 -4.169 5.950 1.00 53.00 108 PRO A N 1
ATOM 857 C CA . PRO A 1 108 ? -16.621 -5.587 5.654 1.00 53.00 108 PRO A CA 1
ATOM 858 C C . PRO A 1 108 ? -15.362 -5.966 4.876 1.00 53.00 108 PRO A C 1
ATOM 860 O O . PRO A 1 108 ? -15.275 -5.762 3.669 1.00 53.00 108 PRO A O 1
ATOM 863 N N . CYS A 1 109 ? -14.333 -6.447 5.575 1.00 49.34 109 CYS A N 1
ATOM 864 C CA . CYS A 1 109 ? -13.185 -7.022 4.912 1.00 49.34 109 CYS A CA 1
ATOM 865 C C . CYS A 1 109 ? -13.662 -8.353 4.333 1.00 49.34 109 CYS A C 1
ATOM 867 O O . CYS A 1 109 ? -13.840 -9.350 5.031 1.00 49.34 109 CYS A O 1
ATOM 869 N N . VAL A 1 110 ? -13.952 -8.352 3.037 1.00 48.62 110 VAL A N 1
ATOM 870 C CA . VAL A 1 110 ? -14.124 -9.594 2.297 1.00 48.62 110 VAL A CA 1
ATOM 871 C C . VAL A 1 110 ? -12.723 -10.187 2.206 1.00 48.62 110 VAL A C 1
ATOM 873 O O . VAL A 1 110 ? -11.908 -9.783 1.378 1.00 48.62 110 VAL A O 1
ATOM 876 N N . ALA A 1 111 ? -12.382 -11.081 3.135 1.00 44.00 111 ALA A N 1
ATOM 877 C CA . ALA A 1 111 ? -11.236 -11.953 2.937 1.00 44.00 111 ALA A CA 1
ATOM 878 C C . ALA A 1 111 ? -11.445 -12.656 1.589 1.00 44.00 111 ALA A C 1
ATOM 880 O O . ALA A 1 111 ? -12.545 -13.145 1.338 1.00 44.00 111 ALA A O 1
ATOM 881 N N . MET A 1 112 ? -10.438 -12.680 0.706 1.00 39.06 112 MET A N 1
ATOM 882 C CA . MET A 1 112 ? -10.561 -13.378 -0.579 1.00 39.06 112 MET A CA 1
ATOM 883 C C . MET A 1 112 ? -11.012 -14.823 -0.320 1.00 39.06 112 MET A C 1
ATOM 885 O O . MET A 1 112 ? -10.237 -15.623 0.199 1.00 39.06 112 MET A O 1
ATOM 889 N N . GLY A 1 113 ? -12.281 -15.118 -0.614 1.00 45.12 113 GLY A N 1
ATOM 890 C CA . GLY A 1 113 ? -12.919 -16.397 -0.303 1.00 45.12 113 GLY A CA 1
ATOM 891 C C . GLY A 1 113 ? -14.272 -16.308 0.409 1.00 45.12 113 GLY A C 1
ATOM 892 O O . GLY A 1 113 ? -14.985 -17.308 0.419 1.00 45.12 113 GLY A O 1
ATOM 893 N N . THR A 1 114 ? -14.679 -15.160 0.966 1.00 49.62 114 THR A N 1
ATOM 894 C CA . THR A 1 114 ? -16.059 -15.023 1.452 1.00 49.62 114 THR A CA 1
ATOM 895 C C . THR A 1 114 ? -17.013 -14.747 0.286 1.00 49.62 114 THR A C 1
ATOM 897 O O . THR A 1 114 ? -16.794 -13.803 -0.476 1.00 49.62 114 THR A O 1
ATOM 900 N N . PRO A 1 115 ? -18.065 -15.569 0.105 1.00 49.28 115 PRO A N 1
ATOM 901 C CA . PRO A 1 115 ? -19.040 -15.354 -0.955 1.00 49.28 115 PRO A CA 1
ATOM 902 C C . PRO A 1 115 ? -19.739 -13.999 -0.759 1.00 49.28 115 PRO A C 1
ATOM 904 O O . PRO A 1 115 ? -19.925 -13.569 0.386 1.00 49.28 115 PRO A O 1
ATOM 907 N N . PRO A 1 116 ? -20.119 -13.310 -1.852 1.00 60.69 116 PRO A N 1
ATOM 908 C CA . PRO A 1 116 ? -20.791 -12.024 -1.759 1.00 60.69 116 PRO A CA 1
ATOM 909 C C . PRO A 1 116 ? -22.063 -12.153 -0.909 1.00 60.69 116 PRO A C 1
ATOM 911 O O . PRO A 1 116 ? -22.729 -13.194 -0.954 1.00 60.69 116 PRO A O 1
ATOM 914 N N . PRO A 1 117 ? -22.417 -11.115 -0.130 1.00 63.97 117 PRO A N 1
ATOM 915 C CA . PRO A 1 117 ? -23.640 -11.134 0.653 1.00 63.97 117 PRO A CA 1
ATOM 916 C C . PRO A 1 117 ? -24.827 -11.379 -0.280 1.00 63.97 117 PRO A C 1
ATOM 918 O O . PRO A 1 117 ? -25.011 -10.674 -1.273 1.00 63.97 117 PRO A O 1
ATOM 921 N N . ILE A 1 118 ? -25.615 -12.407 0.043 1.00 73.38 118 ILE A N 1
ATOM 922 C CA . ILE A 1 118 ? -26.832 -12.750 -0.693 1.00 73.38 118 ILE A CA 1
ATOM 923 C C . ILE A 1 118 ? -27.708 -11.490 -0.734 1.00 73.38 118 ILE A C 1
ATOM 925 O O . ILE A 1 118 ? -27.938 -10.897 0.329 1.00 73.38 118 ILE A O 1
ATOM 929 N N . PRO A 1 119 ? -28.189 -11.057 -1.916 1.00 71.19 119 PRO A N 1
ATOM 930 C CA . PRO A 1 119 ? -29.043 -9.886 -2.025 1.00 71.19 119 PRO A CA 1
ATOM 931 C C . PRO A 1 119 ? -30.224 -10.044 -1.071 1.00 71.19 119 PRO A C 1
ATOM 933 O O . PRO A 1 119 ? -31.037 -10.957 -1.227 1.00 71.19 119 PRO A O 1
ATOM 936 N N . GLN A 1 120 ? -30.320 -9.177 -0.059 1.00 65.38 120 GLN A N 1
ATOM 937 C CA . GLN A 1 120 ? -31.536 -9.118 0.738 1.00 65.38 120 GLN A CA 1
ATOM 938 C C . GLN A 1 120 ? -32.627 -8.616 -0.200 1.00 65.38 120 GLN A C 1
ATOM 940 O O . GLN A 1 120 ? -32.620 -7.453 -0.607 1.00 65.38 120 GLN A O 1
ATOM 945 N N . GLY A 1 121 ? -33.516 -9.531 -0.592 1.00 70.81 121 GLY A N 1
ATOM 946 C CA . GLY A 1 121 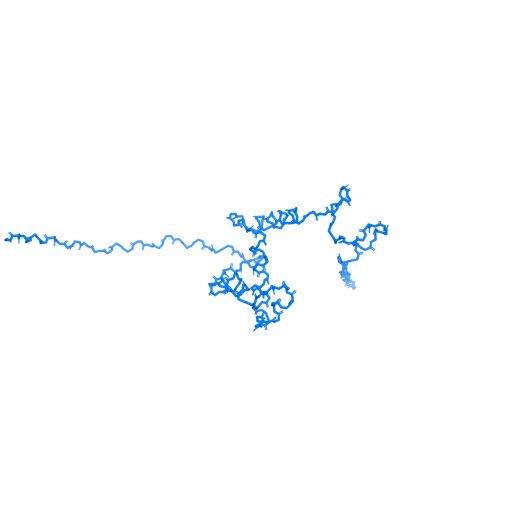? -34.679 -9.222 -1.406 1.00 70.81 121 GLY A CA 1
ATOM 947 C C . GLY A 1 121 ? -35.458 -8.036 -0.827 1.00 70.81 121 GLY A C 1
ATOM 948 O O . GLY A 1 121 ? -35.335 -7.728 0.365 1.00 70.81 121 GLY A O 1
ATOM 949 N N . PRO A 1 122 ? -36.237 -7.337 -1.666 1.00 66.12 122 PRO A N 1
ATOM 950 C CA . PRO A 1 122 ? -36.883 -6.089 -1.294 1.00 66.12 122 PRO A CA 1
ATOM 951 C C . PRO A 1 122 ? -37.709 -6.284 -0.022 1.00 66.12 122 PRO A C 1
ATOM 953 O O . PRO A 1 122 ? -38.721 -6.986 -0.022 1.00 66.12 122 PRO A O 1
ATOM 956 N N . ARG A 1 123 ? -37.266 -5.660 1.078 1.00 61.28 123 ARG A N 1
ATOM 957 C CA . ARG A 1 123 ? -38.045 -5.593 2.316 1.00 61.28 123 ARG A CA 1
ATOM 958 C C . ARG A 1 123 ? -39.374 -4.937 1.967 1.00 61.28 123 ARG A C 1
ATOM 960 O O . ARG A 1 123 ? -39.396 -3.796 1.502 1.00 61.28 123 ARG A O 1
ATOM 967 N N . GLY A 1 124 ? -40.457 -5.693 2.138 1.00 60.22 124 GLY A N 1
ATOM 968 C CA . GLY A 1 124 ? -41.813 -5.259 1.833 1.00 60.22 124 GLY A CA 1
ATOM 969 C C . GLY A 1 124 ? -42.070 -3.867 2.400 1.00 60.22 124 GLY A C 1
ATOM 970 O O . GLY A 1 124 ? -41.881 -3.623 3.592 1.00 60.22 124 GLY A O 1
ATOM 971 N N . ARG A 1 125 ? -42.456 -2.938 1.521 1.00 63.19 125 ARG A N 1
ATOM 972 C CA . ARG A 1 125 ? -42.829 -1.576 1.901 1.00 63.19 125 ARG A CA 1
ATOM 973 C C . ARG A 1 125 ? -44.011 -1.648 2.861 1.00 63.19 125 ARG A C 1
ATOM 975 O O . ARG A 1 125 ? -45.120 -1.992 2.461 1.00 63.19 125 ARG A O 1
ATOM 982 N N . HIS A 1 126 ? -43.779 -1.291 4.118 1.00 64.12 126 HIS A N 1
ATOM 983 C CA . HIS A 1 126 ? -44.848 -1.030 5.066 1.00 64.12 126 HIS A CA 1
ATOM 984 C C . HIS A 1 126 ? -45.516 0.298 4.673 1.00 64.12 126 HIS A C 1
ATOM 986 O O . HIS A 1 126 ? -44.978 1.378 4.909 1.00 64.12 126 HIS A O 1
ATOM 992 N N . MET A 1 127 ? -46.657 0.211 3.987 1.00 58.59 127 MET A N 1
ATOM 993 C CA . MET A 1 127 ? -47.473 1.358 3.574 1.00 58.59 127 MET A CA 1
ATOM 994 C C . MET A 1 127 ? -48.273 1.871 4.776 1.00 58.59 1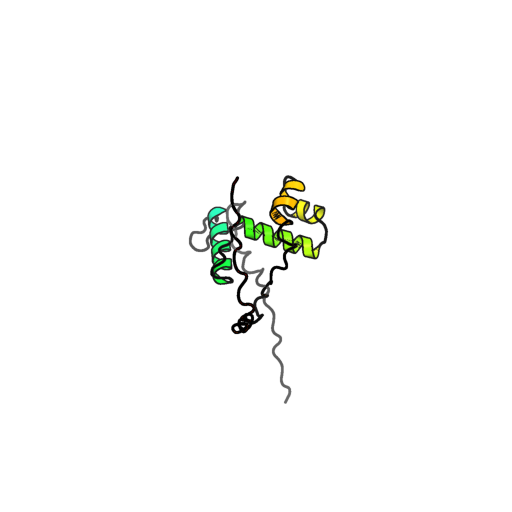27 MET A C 1
ATOM 996 O O . MET A 1 127 ? -49.447 1.552 4.947 1.00 58.59 127 MET A O 1
ATOM 1000 N N . GLY A 1 128 ? -47.611 2.638 5.639 1.00 61.69 128 GLY A N 1
ATOM 1001 C CA . GLY A 1 128 ? -48.235 3.294 6.780 1.00 61.69 128 GLY A CA 1
ATOM 1002 C C . GLY A 1 128 ? -48.731 4.702 6.447 1.00 61.69 128 GLY A C 1
ATOM 1003 O O . GLY A 1 128 ? -47.944 5.570 6.088 1.00 61.69 128 GLY A O 1
ATOM 1004 N N . GLY A 1 129 ? -50.025 4.935 6.674 1.00 60.56 129 GLY A N 1
ATOM 1005 C CA . GLY A 1 129 ? -50.486 6.181 7.296 1.00 60.56 129 GLY A CA 1
ATOM 1006 C C . GLY A 1 129 ? -50.989 7.286 6.370 1.00 60.56 129 GLY A C 1
ATOM 1007 O O . GLY A 1 129 ? -50.243 8.149 5.922 1.00 60.56 129 GLY A O 1
ATOM 1008 N N . ARG A 1 130 ? -52.310 7.311 6.182 1.00 61.72 130 ARG A N 1
ATOM 1009 C CA . ARG A 1 130 ? -53.073 8.407 5.577 1.00 61.72 130 ARG A CA 1
ATOM 1010 C C . ARG A 1 130 ? -53.054 9.663 6.463 1.00 61.72 130 ARG A C 1
ATOM 1012 O O . ARG A 1 130 ? -53.335 9.581 7.650 1.00 61.72 130 ARG A O 1
ATOM 1019 N N . GLY A 1 131 ? -52.838 10.813 5.821 1.00 65.19 131 GLY A N 1
ATOM 1020 C CA . GLY A 1 131 ? -53.645 12.034 5.962 1.00 65.19 131 GLY A CA 1
ATOM 1021 C C . GLY A 1 131 ? -53.682 12.765 7.310 1.00 65.19 131 GLY A C 1
ATOM 1022 O O . GLY A 1 131 ? -54.424 12.394 8.212 1.00 65.19 131 GLY A O 1
ATOM 1023 N N . ARG A 1 132 ? -53.041 13.940 7.366 1.00 72.94 132 ARG A N 1
ATOM 1024 C CA . ARG A 1 132 ? -53.409 15.022 8.297 1.00 72.94 132 ARG A CA 1
ATOM 1025 C C . ARG A 1 132 ? -53.823 16.269 7.496 1.00 72.94 132 ARG A C 1
ATOM 1027 O O . ARG A 1 132 ? -53.030 16.722 6.670 1.00 72.94 132 ARG A O 1
ATOM 1034 N N . PRO A 1 133 ? -55.030 16.829 7.693 1.00 70.06 133 PRO A N 1
ATOM 1035 C CA . PRO A 1 133 ? -55.483 18.006 6.954 1.00 70.06 133 PRO A CA 1
ATOM 1036 C C . PRO A 1 133 ? -54.861 19.307 7.491 1.00 70.06 133 PRO A C 1
ATOM 1038 O O . PRO A 1 133 ? -54.688 19.490 8.697 1.00 70.06 133 PRO A O 1
ATOM 1041 N N . LYS A 1 134 ? -54.547 20.230 6.571 1.00 68.06 134 LYS A N 1
ATOM 1042 C CA . LYS A 1 134 ? -54.042 21.581 6.860 1.00 68.06 134 LYS A CA 1
ATOM 1043 C C . LYS A 1 134 ? -55.165 22.473 7.400 1.00 68.06 134 LYS A C 1
ATOM 1045 O O . LYS A 1 134 ? -56.135 22.734 6.693 1.00 68.06 134 LYS A O 1
ATOM 1050 N N . ARG A 1 135 ? -54.995 23.018 8.607 1.00 68.88 135 ARG A N 1
ATOM 1051 C CA . ARG A 1 135 ? -55.763 24.180 9.084 1.00 68.88 135 ARG A CA 1
ATOM 1052 C C . ARG A 1 135 ? -55.123 25.462 8.544 1.00 68.88 135 ARG A C 1
ATOM 1054 O O . ARG A 1 135 ? -53.948 25.710 8.790 1.00 68.88 135 ARG A O 1
ATOM 1061 N N . LYS A 1 136 ? -55.900 26.265 7.812 1.00 69.69 136 LYS A N 1
ATOM 1062 C CA . LYS A 1 136 ? -55.596 27.670 7.503 1.00 69.69 136 LYS A CA 1
ATOM 1063 C C . LYS A 1 136 ? -56.169 28.541 8.631 1.00 69.69 136 LYS A C 1
ATOM 1065 O O . LYS A 1 136 ? -57.367 28.476 8.879 1.00 69.69 136 LYS A O 1
ATOM 1070 N N . GLY A 1 137 ? -55.337 29.351 9.279 1.00 66.31 137 GLY A N 1
ATOM 1071 C CA . GLY A 1 137 ? -55.740 30.530 10.065 1.00 66.31 137 GLY A CA 1
ATOM 1072 C C . GLY A 1 137 ? -54.842 31.679 9.606 1.00 66.31 137 GLY A C 1
ATOM 1073 O O . GLY A 1 137 ? -53.630 31.504 9.584 1.00 66.31 137 GLY A O 1
ATOM 1074 N N . ARG A 1 138 ? -55.368 32.648 8.850 1.00 64.69 138 ARG A N 1
ATOM 1075 C CA . ARG A 1 138 ? -56.048 33.895 9.259 1.00 64.69 138 ARG A CA 1
ATOM 1076 C C . ARG A 1 138 ? -55.070 34.873 9.924 1.00 64.69 138 ARG A C 1
ATOM 1078 O O . ARG A 1 138 ? -54.790 34.761 11.109 1.00 64.69 138 ARG A O 1
ATOM 1085 N N . VAL A 1 139 ? -54.563 35.791 9.102 1.00 66.56 139 VAL A N 1
ATOM 1086 C CA . VAL A 1 139 ? -53.814 36.992 9.495 1.00 66.56 139 VAL A CA 1
ATOM 1087 C C . VAL A 1 139 ? -54.838 38.056 9.897 1.00 66.56 139 VAL A C 1
ATOM 1089 O O . VAL A 1 139 ? -55.845 38.211 9.200 1.00 66.56 139 VAL A O 1
ATOM 1092 N N . ILE A 1 140 ? -54.601 38.717 11.029 1.00 73.62 140 ILE A N 1
ATOM 1093 C CA . ILE A 1 140 ? -55.185 40.015 11.389 1.00 73.62 140 ILE A CA 1
ATOM 1094 C C . ILE A 1 140 ? -54.052 41.023 11.250 1.00 73.62 140 ILE A C 1
ATOM 1096 O O . ILE A 1 140 ? -52.938 40.666 11.701 1.00 73.62 140 ILE A O 1
#

pLDDT: mean 71.88, std 13.37, range [39.06, 91.38]

Foldseek 3Di:
DDDDDDDPPPDDPPPPVPDDPPQDPDAPAADPPPRHGDDPVNVQVVVQVVVCVVPPPDRDGSLVVVLVVLLVVCVVPVDLVVSCVVVVPPDSVCNCVRRVVPNPPPDPPPDVPDDPPDPPPDDDDPPDDDDDDDDDDDDD